Protein AF-A0A979FQQ6-F1 (afdb_monomer_lite)

Foldseek 3Di:
DDPLPPLVPPLCVVLVVLVVVLVPDPLNPDLLQDPPNDCVPRLQSCLVSLLSVCVSVVQADPVSAGNPPCCCCPVVVVVCVPPPCQVVQLVVLCVSRRVSNSVSNSVSSSVVVVVD

Structure (mmCIF, N/CA/C/O backbone):
data_AF-A0A979FQQ6-F1
#
_entry.id   AF-A0A979FQQ6-F1
#
loop_
_atom_site.group_PDB
_atom_site.id
_atom_site.type_symbol
_atom_site.label_atom_id
_atom_site.label_alt_id
_atom_site.label_comp_id
_atom_site.label_asym_id
_atom_site.label_entity_id
_atom_site.label_seq_id
_atom_site.pdbx_PDB_ins_code
_atom_site.Cartn_x
_atom_site.Cartn_y
_atom_site.Cartn_z
_atom_site.occupancy
_atom_site.B_iso_or_equiv
_atom_site.auth_seq_id
_atom_site.auth_comp_id
_atom_site.auth_asym_id
_atom_site.auth_atom_id
_atom_site.pdbx_PDB_model_num
ATOM 1 N N . MET A 1 1 ? -8.216 -22.289 6.055 1.00 32.22 1 MET A N 1
ATOM 2 C CA . MET A 1 1 ? -6.747 -22.246 5.900 1.00 32.22 1 MET A CA 1
ATOM 3 C C . MET A 1 1 ? -6.480 -21.808 4.467 1.00 32.22 1 MET A C 1
ATOM 5 O O . MET A 1 1 ? -6.867 -22.530 3.561 1.00 32.22 1 MET A O 1
ATOM 9 N N . LEU A 1 2 ? -6.000 -20.581 4.241 1.00 42.47 2 LEU A N 1
ATOM 10 C CA . LEU A 1 2 ? -5.785 -20.063 2.883 1.00 42.47 2 LEU A CA 1
ATOM 11 C C . LEU A 1 2 ? -4.436 -20.576 2.361 1.00 42.47 2 LEU A C 1
ATOM 13 O O . LEU A 1 2 ? -3.387 -20.186 2.868 1.00 42.47 2 LEU A O 1
ATOM 17 N N . ASN A 1 3 ? -4.493 -21.471 1.372 1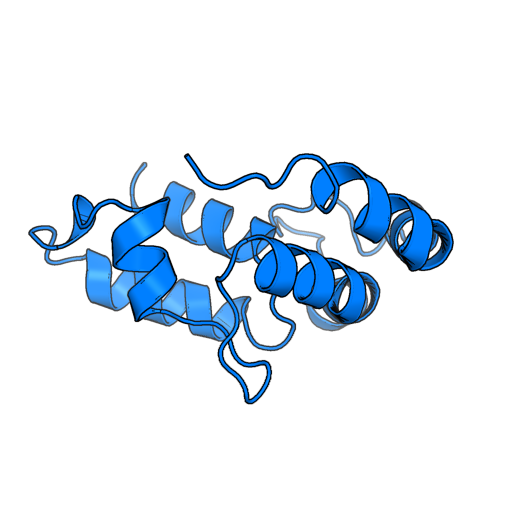.00 43.19 3 ASN A N 1
ATOM 18 C CA . ASN A 1 3 ? -3.353 -21.951 0.590 1.00 43.19 3 ASN A CA 1
ATOM 19 C C . ASN A 1 3 ? -2.689 -20.768 -0.125 1.00 43.19 3 ASN A C 1
ATOM 21 O O . ASN A 1 3 ? -3.128 -20.372 -1.199 1.00 43.19 3 ASN A O 1
ATOM 25 N N . ASN A 1 4 ? -1.644 -20.197 0.473 1.00 48.06 4 ASN A N 1
ATOM 26 C CA . ASN A 1 4 ? -0.933 -19.048 -0.094 1.00 48.06 4 ASN A CA 1
ATOM 27 C C . ASN A 1 4 ? 0.589 -19.252 -0.163 1.00 48.06 4 ASN A C 1
ATOM 29 O O . ASN A 1 4 ? 1.365 -18.299 -0.175 1.00 48.06 4 ASN A O 1
ATOM 33 N N . ALA A 1 5 ? 1.029 -20.511 -0.226 1.00 45.47 5 ALA A N 1
ATOM 34 C CA . ALA A 1 5 ? 2.445 -20.865 -0.328 1.00 45.47 5 ALA A CA 1
ATOM 35 C C . ALA A 1 5 ? 3.089 -20.471 -1.678 1.00 45.47 5 ALA A C 1
ATOM 37 O O . ALA A 1 5 ? 4.311 -20.431 -1.776 1.00 45.47 5 ALA A O 1
ATOM 38 N N . ASN A 1 6 ? 2.295 -20.132 -2.705 1.00 49.59 6 ASN A N 1
ATOM 39 C CA . ASN A 1 6 ? 2.803 -19.812 -4.050 1.00 49.59 6 ASN A CA 1
ATOM 40 C C . ASN A 1 6 ? 3.027 -18.317 -4.316 1.00 49.59 6 ASN A C 1
ATOM 42 O O . ASN A 1 6 ? 3.694 -17.957 -5.285 1.00 49.59 6 ASN A O 1
ATOM 46 N N . ALA A 1 7 ? 2.477 -17.422 -3.499 1.00 50.12 7 ALA A N 1
ATOM 47 C CA . ALA A 1 7 ? 2.588 -15.994 -3.769 1.00 50.12 7 ALA A CA 1
ATOM 48 C C . ALA A 1 7 ? 3.832 -15.339 -3.146 1.00 50.12 7 ALA A C 1
ATOM 50 O O . ALA A 1 7 ? 4.460 -14.478 -3.765 1.00 50.12 7 ALA A O 1
ATOM 51 N N . ALA A 1 8 ? 4.249 -15.823 -1.969 1.00 52.84 8 ALA A N 1
ATOM 52 C CA . ALA A 1 8 ? 5.501 -15.424 -1.324 1.00 52.84 8 ALA A CA 1
ATOM 53 C C . ALA A 1 8 ? 6.740 -15.758 -2.178 1.00 52.84 8 ALA A C 1
ATOM 55 O O . ALA A 1 8 ? 7.772 -15.108 -2.041 1.00 52.84 8 ALA A O 1
ATOM 56 N N . THR A 1 9 ? 6.634 -16.734 -3.085 1.00 62.84 9 THR A N 1
ATOM 57 C CA . THR A 1 9 ? 7.719 -17.159 -3.979 1.00 62.84 9 THR A CA 1
ATOM 58 C C . THR A 1 9 ? 7.649 -16.509 -5.364 1.00 62.84 9 THR A C 1
ATOM 60 O O . THR A 1 9 ? 8.689 -16.234 -5.953 1.00 62.84 9 THR A O 1
ATOM 63 N N . THR A 1 10 ? 6.462 -16.186 -5.888 1.00 82.06 10 THR A N 1
ATOM 64 C CA . THR A 1 10 ? 6.317 -15.685 -7.271 1.00 82.06 10 THR A CA 1
ATOM 65 C C . THR A 1 10 ? 6.599 -14.193 -7.431 1.00 82.06 10 THR A C 1
ATOM 67 O O . THR A 1 10 ? 7.269 -13.808 -8.392 1.00 82.06 10 THR A O 1
ATOM 70 N N . CYS A 1 11 ? 6.140 -13.336 -6.511 1.00 89.88 11 CYS A N 1
ATOM 71 C CA . CYS A 1 11 ? 6.361 -11.891 -6.630 1.00 89.88 11 CYS A CA 1
ATOM 72 C C . CYS A 1 11 ? 7.856 -11.509 -6.555 1.00 89.88 11 CYS A C 1
ATOM 74 O O . CYS A 1 11 ? 8.304 -10.759 -7.426 1.00 89.88 11 CYS A O 1
ATOM 76 N N . PRO A 1 12 ? 8.667 -12.033 -5.606 1.00 85.94 12 PRO A N 1
ATOM 77 C CA . PRO A 1 12 ? 10.100 -11.734 -5.570 1.00 85.94 12 PRO A CA 1
ATOM 78 C C . PRO A 1 12 ? 10.837 -12.177 -6.837 1.00 85.94 12 PRO A C 1
ATOM 80 O O . PRO A 1 12 ? 11.670 -11.436 -7.348 1.00 85.94 12 PRO A O 1
ATOM 83 N N . THR A 1 13 ? 10.504 -13.347 -7.395 1.00 89.62 13 THR A N 1
ATOM 84 C CA . THR A 1 13 ? 11.111 -13.814 -8.650 1.00 89.62 13 THR A CA 1
ATOM 85 C C . THR A 1 13 ? 10.716 -12.931 -9.831 1.00 89.62 13 THR A C 1
ATOM 87 O O . THR A 1 13 ? 11.585 -12.524 -10.601 1.00 89.62 13 THR A O 1
ATOM 90 N N . LYS A 1 14 ? 9.427 -12.594 -9.962 1.00 92.38 14 LYS A N 1
ATOM 91 C CA . LYS A 1 14 ? 8.907 -11.789 -11.077 1.00 92.38 14 LYS A CA 1
ATOM 92 C C . LYS A 1 14 ? 9.483 -10.372 -11.102 1.00 92.38 14 LYS A C 1
ATOM 94 O O . LYS A 1 14 ? 9.760 -9.850 -12.176 1.00 92.38 14 LYS A O 1
ATOM 99 N N . TYR A 1 15 ? 9.679 -9.763 -9.934 1.00 93.81 15 TYR A N 1
ATOM 100 C CA . TYR A 1 15 ? 10.112 -8.368 -9.809 1.00 93.81 15 TYR A CA 1
ATOM 101 C C . TYR A 1 15 ? 11.549 -8.217 -9.297 1.00 93.81 15 TYR A C 1
ATOM 103 O O . TYR A 1 15 ? 11.932 -7.136 -8.852 1.00 93.81 15 TYR A O 1
ATOM 111 N N . ARG A 1 16 ? 12.370 -9.271 -9.413 1.00 93.44 16 ARG A N 1
ATOM 112 C CA . ARG A 1 16 ? 13.755 -9.302 -8.916 1.00 93.44 16 ARG A CA 1
ATOM 113 C C . ARG A 1 16 ? 14.600 -8.125 -9.406 1.00 93.44 16 ARG A C 1
ATOM 115 O O . ARG A 1 16 ? 15.371 -7.557 -8.640 1.00 93.44 16 ARG A O 1
ATOM 122 N N . THR A 1 17 ? 14.469 -7.749 -10.677 1.00 94.69 17 THR A N 1
ATOM 123 C CA . THR A 1 17 ? 15.217 -6.614 -11.242 1.00 94.69 17 THR A CA 1
ATOM 124 C C . THR A 1 17 ? 14.848 -5.309 -10.545 1.00 94.69 17 THR A C 1
ATOM 126 O O . THR A 1 17 ? 15.738 -4.583 -10.121 1.00 94.69 17 THR A O 1
ATOM 129 N N . ALA A 1 18 ? 13.554 -5.046 -10.354 1.00 91.69 18 ALA A N 1
ATOM 130 C CA . ALA A 1 18 ? 13.079 -3.844 -9.678 1.00 91.69 18 ALA A CA 1
ATOM 131 C C . ALA A 1 18 ? 13.520 -3.808 -8.207 1.00 91.69 18 ALA A C 1
ATOM 133 O O . ALA A 1 18 ? 14.022 -2.788 -7.738 1.00 91.69 18 ALA A O 1
ATOM 134 N N . THR A 1 19 ? 13.426 -4.936 -7.493 1.00 91.56 19 THR A N 1
ATOM 135 C CA . THR A 1 19 ? 13.918 -5.019 -6.111 1.00 91.56 19 THR A CA 1
ATOM 136 C C . THR A 1 19 ? 15.430 -4.805 -6.037 1.00 91.56 19 THR A C 1
ATOM 138 O O . THR A 1 19 ? 15.899 -4.089 -5.161 1.00 91.56 19 THR A O 1
ATOM 141 N N . ASN A 1 20 ? 16.204 -5.343 -6.983 1.00 93.50 20 ASN A N 1
ATOM 142 C CA . ASN A 1 20 ? 17.649 -5.118 -7.036 1.00 93.50 20 ASN A CA 1
ATOM 143 C C . ASN A 1 20 ? 17.989 -3.646 -7.315 1.00 93.50 20 ASN A C 1
ATOM 145 O O . ASN A 1 20 ? 18.851 -3.087 -6.643 1.00 93.50 20 ASN A O 1
ATOM 149 N N . SER A 1 21 ? 17.294 -3.003 -8.259 1.00 92.94 21 SER A N 1
ATOM 150 C CA . SER A 1 21 ? 17.450 -1.570 -8.536 1.00 92.94 21 SER A CA 1
ATOM 151 C C . SER A 1 21 ? 17.103 -0.705 -7.328 1.00 92.94 21 SER A C 1
ATOM 153 O O . SER A 1 21 ? 17.792 0.276 -7.073 1.00 92.94 21 SER A O 1
ATOM 155 N N . TYR A 1 22 ? 16.076 -1.080 -6.563 1.00 92.50 22 TYR A N 1
ATOM 156 C CA . TYR A 1 22 ? 15.730 -0.411 -5.313 1.00 92.50 22 TYR A CA 1
ATOM 157 C C . TYR A 1 22 ? 16.876 -0.494 -4.295 1.00 92.50 22 TYR A C 1
ATOM 159 O O . TYR A 1 22 ? 17.321 0.537 -3.799 1.00 92.50 22 TYR A O 1
ATOM 167 N N . TYR A 1 23 ? 17.395 -1.698 -4.023 1.00 90.69 23 TYR A N 1
ATOM 168 C CA . TYR A 1 23 ? 18.462 -1.892 -3.032 1.00 90.69 23 TYR A CA 1
ATOM 169 C C . TYR A 1 23 ? 19.807 -1.286 -3.451 1.00 90.69 23 TYR A C 1
ATOM 171 O O . TYR A 1 23 ? 20.608 -0.934 -2.591 1.00 90.69 23 TYR A O 1
ATOM 179 N N . ALA A 1 24 ? 20.057 -1.149 -4.754 1.00 93.75 24 ALA A N 1
ATOM 180 C CA . ALA A 1 24 ? 21.258 -0.505 -5.276 1.00 93.75 24 ALA A CA 1
ATOM 181 C C . ALA A 1 24 ? 21.162 1.033 -5.323 1.00 93.75 24 ALA A C 1
ATOM 183 O O . ALA A 1 24 ? 22.174 1.695 -5.553 1.00 93.75 24 ALA A O 1
ATOM 184 N N . ASN A 1 25 ? 19.972 1.618 -5.142 1.00 93.38 25 ASN A N 1
ATOM 185 C CA . ASN A 1 25 ? 19.777 3.061 -5.258 1.00 93.38 25 ASN A CA 1
ATOM 186 C C . ASN A 1 25 ? 20.123 3.770 -3.933 1.00 93.38 25 ASN A C 1
ATOM 188 O O . ASN A 1 25 ? 19.428 3.561 -2.935 1.00 93.38 25 ASN A O 1
ATOM 192 N N . PRO A 1 26 ? 21.130 4.664 -3.908 1.00 91.81 26 PRO A N 1
ATOM 193 C CA . PRO A 1 26 ? 21.545 5.359 -2.688 1.00 91.81 26 PRO A CA 1
ATOM 194 C C . PRO A 1 26 ? 20.485 6.325 -2.137 1.00 91.81 26 PRO A C 1
ATOM 196 O O . PRO A 1 26 ? 20.594 6.738 -0.988 1.00 91.81 26 PRO A O 1
ATOM 199 N N . ASN A 1 27 ? 19.455 6.669 -2.920 1.00 90.88 27 ASN A N 1
ATOM 200 C CA . ASN A 1 27 ? 18.313 7.467 -2.460 1.00 90.88 27 ASN A CA 1
ATOM 201 C C . ASN A 1 27 ? 17.259 6.635 -1.716 1.00 90.88 27 ASN A C 1
ATOM 203 O O . ASN A 1 27 ? 16.333 7.204 -1.135 1.00 90.88 27 ASN A O 1
ATOM 207 N N . CYS A 1 28 ? 17.386 5.303 -1.733 1.00 91.69 28 CYS A N 1
ATOM 208 C CA . CYS A 1 28 ? 16.439 4.360 -1.141 1.00 91.69 28 CYS A CA 1
ATOM 209 C C . CYS A 1 28 ? 16.972 3.609 0.092 1.00 91.69 28 CYS A C 1
ATOM 211 O O . CYS A 1 28 ? 16.646 2.426 0.250 1.00 91.69 28 CYS A O 1
ATOM 213 N N . PRO A 1 29 ? 17.765 4.233 0.990 1.00 83.31 29 PRO A N 1
ATOM 214 C CA . PRO A 1 29 ? 18.185 3.556 2.203 1.00 83.31 29 PRO A CA 1
ATOM 215 C C . PRO A 1 29 ? 16.976 3.383 3.122 1.00 83.31 29 PRO A C 1
ATOM 217 O O . PRO A 1 29 ? 16.117 4.256 3.177 1.00 83.31 29 PRO A O 1
ATOM 220 N N . TRP A 1 30 ? 16.938 2.284 3.876 1.00 75.69 30 TRP A N 1
ATOM 221 C CA . TRP A 1 30 ? 15.962 2.084 4.957 1.00 75.69 30 TRP A CA 1
ATOM 222 C C . TRP A 1 30 ? 14.511 2.059 4.466 1.00 75.69 30 TRP A C 1
ATOM 224 O O . TRP A 1 30 ? 13.807 3.066 4.387 1.00 75.69 30 TRP A O 1
ATOM 234 N N . GLN A 1 31 ? 14.043 0.853 4.144 1.00 73.75 31 GLN A N 1
ATOM 235 C CA . GLN A 1 31 ? 12.723 0.597 3.565 1.00 73.75 31 GLN A CA 1
ATOM 236 C C . GLN A 1 31 ? 11.544 1.074 4.432 1.00 73.75 31 GLN A C 1
ATOM 238 O O . GLN A 1 31 ? 10.433 1.220 3.931 1.00 73.75 31 GLN A O 1
ATOM 243 N N . GLU A 1 32 ? 11.775 1.377 5.707 1.00 76.44 32 GLU A N 1
ATOM 244 C CA . GLU A 1 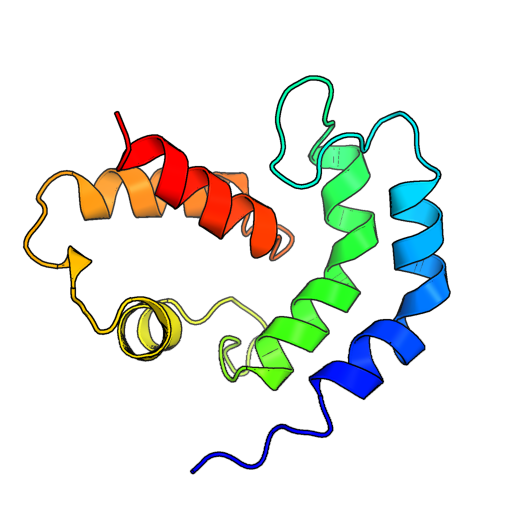32 ? 10.850 2.032 6.634 1.00 76.44 32 GLU A CA 1
ATOM 245 C C . GLU A 1 32 ? 10.617 3.536 6.358 1.00 76.44 32 GLU A C 1
ATOM 247 O O . GLU A 1 32 ? 9.728 4.157 6.956 1.00 76.44 32 GLU A O 1
ATOM 252 N N . GLY A 1 33 ? 11.385 4.137 5.445 1.00 76.88 33 GLY A N 1
ATOM 253 C CA . GLY A 1 33 ? 11.216 5.516 4.995 1.00 76.88 33 GLY A CA 1
ATOM 254 C C . GLY A 1 33 ? 11.780 6.580 5.932 1.00 76.88 33 GLY A C 1
ATOM 255 O O . GLY A 1 33 ? 11.261 7.695 5.952 1.00 76.88 33 GLY A O 1
ATOM 256 N N . SER A 1 34 ? 12.777 6.241 6.748 1.00 79.88 34 SER A N 1
ATOM 257 C CA . SER A 1 34 ? 13.503 7.219 7.567 1.00 79.88 34 SER A CA 1
ATOM 258 C C . SER A 1 34 ? 14.462 8.042 6.689 1.00 79.88 34 SER A C 1
ATOM 260 O O . SER A 1 34 ? 15.028 7.481 5.749 1.00 79.88 34 SER A O 1
ATOM 262 N N . PRO A 1 35 ? 14.673 9.348 6.957 1.00 81.38 35 PRO A N 1
ATOM 263 C CA . PRO A 1 35 ? 15.645 10.149 6.209 1.00 81.38 35 PRO A CA 1
ATOM 264 C C . PRO A 1 35 ? 17.010 9.450 6.149 1.00 81.38 35 PRO A C 1
ATOM 266 O O . PRO A 1 35 ? 17.418 8.946 7.193 1.00 81.38 35 PRO A O 1
ATOM 269 N N . PRO A 1 36 ? 17.696 9.420 4.983 1.00 87.25 36 PRO A N 1
ATOM 270 C CA . PRO A 1 36 ? 17.454 10.233 3.793 1.00 87.25 36 PRO A CA 1
ATOM 271 C C . PRO A 1 36 ? 16.604 9.537 2.709 1.00 87.25 36 PRO A C 1
ATOM 273 O O . PRO A 1 36 ? 16.760 9.844 1.532 1.00 87.25 36 PRO A O 1
ATOM 276 N N . TYR A 1 37 ? 15.709 8.610 3.069 1.00 89.81 37 TYR A N 1
ATOM 277 C CA . TYR A 1 37 ? 14.820 7.957 2.104 1.00 89.81 37 TYR A CA 1
ATOM 278 C C . TYR A 1 37 ? 14.024 8.953 1.245 1.00 89.81 37 TYR A C 1
ATOM 280 O O . TYR A 1 37 ? 13.235 9.747 1.765 1.00 89.81 37 TYR A O 1
ATOM 288 N N . ASN A 1 38 ? 14.168 8.861 -0.078 1.00 92.12 38 ASN A N 1
ATOM 289 C CA . ASN A 1 38 ? 13.410 9.668 -1.028 1.00 92.12 38 ASN A CA 1
ATOM 290 C C . ASN A 1 38 ? 12.190 8.893 -1.547 1.00 92.12 38 ASN A C 1
ATOM 292 O O . ASN A 1 38 ? 12.278 8.127 -2.506 1.00 92.12 38 ASN A O 1
ATOM 296 N N . ALA A 1 39 ? 11.030 9.127 -0.933 1.00 91.00 39 ALA A N 1
ATOM 297 C CA . ALA A 1 39 ? 9.777 8.460 -1.291 1.00 91.00 39 ALA A CA 1
ATOM 298 C C . ALA A 1 39 ? 9.401 8.598 -2.773 1.00 91.00 39 ALA A C 1
ATOM 300 O O . ALA A 1 39 ? 8.964 7.630 -3.390 1.00 91.00 39 ALA A O 1
ATOM 301 N N . GLU A 1 40 ? 9.611 9.775 -3.360 1.00 92.06 40 GLU A N 1
ATOM 302 C CA . GLU A 1 40 ? 9.230 10.050 -4.747 1.00 92.06 40 GLU A CA 1
ATOM 303 C C . GLU A 1 40 ? 10.080 9.275 -5.755 1.00 92.06 40 GLU A C 1
ATOM 305 O O . GLU A 1 40 ? 9.581 8.909 -6.816 1.00 92.06 40 GLU A O 1
ATOM 310 N N . VAL A 1 41 ? 11.337 8.984 -5.411 1.00 93.75 41 VAL A N 1
ATOM 311 C CA . VAL A 1 41 ? 12.245 8.171 -6.233 1.00 93.75 41 VAL A CA 1
ATOM 312 C C . VAL A 1 41 ? 12.049 6.680 -5.967 1.00 93.75 41 VAL A C 1
ATOM 314 O O . VAL A 1 41 ? 12.081 5.871 -6.890 1.00 93.75 41 VAL A O 1
ATOM 317 N N . CYS A 1 42 ? 11.859 6.302 -4.707 1.00 94.00 42 CYS A N 1
ATOM 318 C CA . CYS A 1 42 ? 11.998 4.921 -4.264 1.00 94.00 42 CYS A CA 1
ATOM 319 C C . CYS A 1 42 ? 10.699 4.126 -4.284 1.00 94.00 42 CYS A C 1
ATOM 321 O O . CYS A 1 42 ? 10.708 2.951 -4.657 1.00 94.00 42 CYS A O 1
ATOM 323 N N . ASP A 1 43 ? 9.584 4.750 -3.905 1.00 93.38 43 ASP A N 1
ATOM 324 C CA . ASP A 1 43 ? 8.295 4.069 -3.874 1.00 93.38 43 ASP A CA 1
ATOM 325 C C . ASP A 1 43 ? 7.845 3.589 -5.273 1.00 93.38 43 ASP A C 1
ATOM 327 O O . ASP A 1 43 ? 7.380 2.447 -5.368 1.00 93.38 43 ASP A O 1
ATOM 331 N N . PRO A 1 44 ? 8.017 4.360 -6.375 1.00 95.06 44 PRO A N 1
ATOM 332 C CA . PRO A 1 44 ? 7.652 3.887 -7.712 1.00 95.06 44 PRO A CA 1
ATOM 333 C C . PRO A 1 44 ? 8.403 2.625 -8.148 1.00 95.06 44 PRO A C 1
ATOM 335 O O . PRO A 1 44 ? 7.826 1.784 -8.832 1.00 95.06 44 PRO A O 1
ATOM 338 N N . ILE A 1 45 ? 9.666 2.457 -7.732 1.00 94.94 45 ILE A N 1
ATOM 339 C CA . ILE A 1 45 ? 10.493 1.294 -8.102 1.00 94.94 45 ILE A CA 1
ATOM 340 C C . ILE A 1 45 ? 9.868 -0.003 -7.571 1.00 94.94 45 ILE A C 1
ATOM 342 O O . ILE A 1 45 ? 9.904 -1.036 -8.236 1.00 94.94 45 ILE A O 1
ATOM 346 N N . LEU A 1 46 ? 9.274 0.043 -6.375 1.00 92.81 46 LEU A N 1
ATOM 347 C CA . LEU A 1 46 ? 8.661 -1.122 -5.736 1.00 92.81 46 LEU A CA 1
ATOM 348 C C . LEU A 1 46 ? 7.166 -1.270 -6.031 1.00 92.81 46 LEU A C 1
ATOM 350 O O . LEU A 1 46 ? 6.579 -2.253 -5.579 1.00 92.81 46 LEU A O 1
ATOM 354 N N . PHE A 1 47 ? 6.544 -0.345 -6.766 1.00 94.88 47 PHE A N 1
ATOM 355 C CA . PHE A 1 47 ? 5.088 -0.292 -6.920 1.00 94.88 47 PHE A CA 1
ATOM 356 C C . PHE A 1 47 ? 4.491 -1.618 -7.407 1.00 94.88 47 PHE A C 1
ATOM 358 O O . PHE A 1 47 ? 3.621 -2.183 -6.743 1.00 94.88 47 PHE A O 1
ATOM 365 N N . ASP A 1 48 ? 4.993 -2.167 -8.515 1.00 95.00 48 ASP A N 1
ATOM 366 C CA . ASP A 1 48 ? 4.453 -3.411 -9.075 1.00 95.00 48 ASP A CA 1
ATOM 367 C C . ASP A 1 48 ? 4.743 -4.634 -8.196 1.00 95.00 48 ASP A C 1
ATOM 369 O O . ASP A 1 48 ? 3.910 -5.540 -8.086 1.00 95.00 48 ASP A O 1
ATOM 373 N N . PHE A 1 49 ? 5.897 -4.651 -7.522 1.00 93.56 49 PHE A N 1
ATOM 374 C CA . PHE A 1 49 ? 6.222 -5.684 -6.539 1.00 93.56 49 PHE A CA 1
ATOM 375 C C . PHE A 1 49 ? 5.232 -5.648 -5.368 1.00 93.56 49 PHE A C 1
ATOM 377 O O . PHE A 1 49 ? 4.653 -6.677 -5.019 1.00 93.56 49 PHE A O 1
ATOM 384 N N . MET A 1 50 ? 4.984 -4.467 -4.798 1.00 94.12 50 MET A N 1
ATOM 385 C CA . MET A 1 50 ? 4.035 -4.279 -3.700 1.00 94.12 50 MET A CA 1
ATOM 386 C C . MET A 1 50 ? 2.609 -4.614 -4.124 1.00 94.12 50 MET A C 1
ATOM 388 O O . MET A 1 50 ? 1.898 -5.311 -3.404 1.00 94.12 50 MET A O 1
ATOM 392 N N . LYS A 1 51 ? 2.206 -4.193 -5.325 1.00 94.88 51 LYS A N 1
ATOM 393 C CA . LYS A 1 51 ? 0.910 -4.545 -5.905 1.00 94.88 51 LYS A CA 1
ATOM 394 C C . LYS A 1 51 ? 0.745 -6.063 -6.010 1.00 94.88 51 LYS A C 1
ATOM 396 O O . LYS A 1 51 ? -0.291 -6.595 -5.623 1.00 94.88 51 LYS A O 1
ATOM 401 N N . CYS A 1 52 ? 1.775 -6.781 -6.459 1.00 94.31 52 CYS A N 1
ATOM 402 C CA . CYS A 1 52 ? 1.767 -8.244 -6.500 1.00 94.31 52 CYS A CA 1
ATOM 403 C C . CYS A 1 52 ? 1.585 -8.861 -5.102 1.00 94.31 52 CYS A C 1
ATOM 405 O O . CYS A 1 52 ? 0.727 -9.725 -4.926 1.00 94.31 52 CYS A O 1
ATOM 407 N N . GLN A 1 53 ? 2.329 -8.376 -4.101 1.00 92.50 53 GLN A N 1
ATOM 408 C CA . GLN A 1 53 ? 2.239 -8.850 -2.711 1.00 92.50 53 GLN A CA 1
ATOM 409 C C . GLN A 1 53 ? 0.865 -8.579 -2.079 1.00 92.50 53 GLN A C 1
ATOM 411 O O . GLN A 1 53 ? 0.305 -9.425 -1.380 1.00 92.50 53 GLN A O 1
ATOM 416 N N . LEU A 1 54 ? 0.284 -7.407 -2.331 1.00 94.31 54 LEU A N 1
ATOM 417 C CA . LEU A 1 54 ? -1.039 -7.061 -1.818 1.00 94.31 54 LEU A CA 1
ATOM 418 C C . LEU A 1 54 ? -2.140 -7.879 -2.501 1.00 94.31 54 LEU A C 1
ATOM 420 O O . LEU A 1 54 ? -3.044 -8.361 -1.824 1.00 94.31 54 LEU A O 1
ATOM 424 N N . ASN A 1 55 ? -2.043 -8.107 -3.814 1.00 94.00 55 ASN A N 1
ATOM 425 C CA . ASN A 1 55 ? -2.974 -8.985 -4.523 1.00 94.00 55 ASN A CA 1
ATOM 426 C C . ASN A 1 55 ? -2.936 -10.404 -3.945 1.00 94.00 55 ASN A C 1
ATOM 428 O O . ASN A 1 55 ? -3.960 -10.989 -3.606 1.00 94.00 55 ASN A O 1
ATOM 432 N N . ALA A 1 56 ? -1.724 -10.926 -3.776 1.00 91.00 56 ALA A N 1
ATOM 433 C CA . ALA A 1 56 ? -1.463 -12.226 -3.186 1.00 91.00 56 ALA A CA 1
ATOM 434 C C . ALA A 1 56 ? -2.071 -12.391 -1.793 1.00 91.00 56 ALA A C 1
ATOM 436 O O . ALA A 1 56 ? -2.615 -13.439 -1.467 1.00 91.00 56 ALA A O 1
ATOM 437 N N . THR A 1 57 ? -1.988 -11.357 -0.962 1.00 90.12 57 THR A N 1
ATOM 438 C CA . THR A 1 57 ? -2.495 -11.382 0.415 1.00 90.12 57 THR A CA 1
ATOM 439 C C . THR A 1 57 ? -3.986 -11.054 0.521 1.00 90.12 57 THR A C 1
ATOM 441 O O . THR A 1 57 ? -4.525 -11.060 1.627 1.00 90.12 57 THR A O 1
ATOM 444 N N . GLY A 1 58 ? -4.672 -10.810 -0.603 1.00 93.19 58 GLY A N 1
ATOM 445 C CA . GLY A 1 58 ? -6.083 -10.416 -0.617 1.00 93.19 58 GLY A CA 1
ATOM 446 C C . GLY A 1 58 ? -6.319 -9.014 -0.050 1.00 93.19 58 GLY A C 1
ATOM 447 O O . GLY A 1 58 ? -7.388 -8.737 0.483 1.00 93.19 58 GLY A O 1
ATOM 448 N N . LEU A 1 59 ? -5.304 -8.148 -0.119 1.00 95.88 59 LEU A N 1
ATOM 449 C CA . LEU A 1 59 ? -5.328 -6.765 0.363 1.00 95.88 59 LEU A CA 1
ATOM 450 C C . LEU A 1 59 ? -5.449 -5.741 -0.776 1.00 95.88 59 LEU A C 1
ATOM 452 O O . LEU A 1 59 ? -5.292 -4.542 -0.541 1.00 95.88 59 LEU A O 1
ATOM 456 N N . LEU A 1 60 ? -5.720 -6.192 -2.005 1.00 96.19 60 LEU A N 1
ATOM 457 C CA . LEU A 1 60 ? -6.146 -5.327 -3.104 1.00 96.19 60 LEU A CA 1
ATOM 458 C C . LEU A 1 60 ? -7.607 -5.560 -3.448 1.00 96.19 60 LEU A C 1
ATOM 460 O O . LEU A 1 60 ? -8.080 -6.693 -3.509 1.00 96.19 60 LEU A O 1
ATOM 464 N N . LYS A 1 61 ? -8.285 -4.461 -3.759 1.00 95.94 61 LYS A N 1
ATOM 465 C CA . LYS A 1 61 ? -9.587 -4.470 -4.414 1.00 95.94 61 LYS A CA 1
ATOM 466 C C . LYS A 1 61 ? -9.429 -4.798 -5.900 1.00 95.94 61 LYS A C 1
ATOM 468 O O . LYS A 1 61 ? -8.334 -4.732 -6.460 1.00 95.94 61 LYS A O 1
ATOM 473 N N . ALA A 1 62 ? -10.551 -5.080 -6.559 1.00 94.19 62 ALA A N 1
ATOM 474 C CA . ALA A 1 62 ? -10.592 -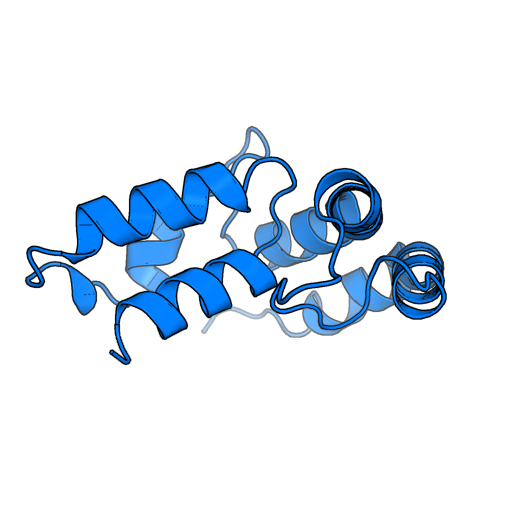5.370 -7.994 1.00 94.19 62 ALA A CA 1
ATOM 475 C C . ALA A 1 62 ? -10.058 -4.21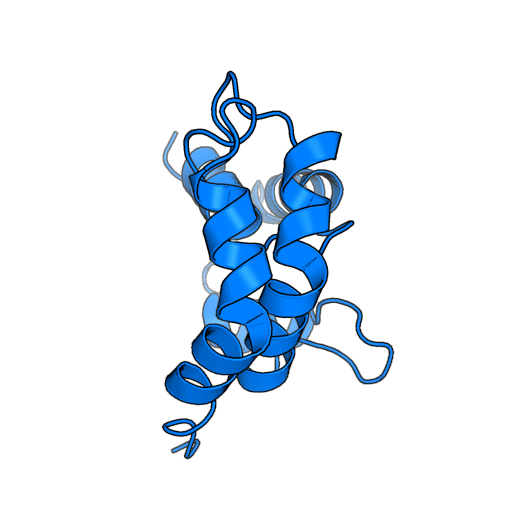8 -8.871 1.00 94.19 62 ALA A C 1
ATOM 477 O O . ALA A 1 62 ? -9.515 -4.469 -9.942 1.00 94.19 62 ALA A O 1
ATOM 478 N N . ASP A 1 63 ? -10.161 -2.969 -8.406 1.00 94.00 63 ASP A N 1
ATOM 479 C CA . ASP A 1 63 ? -9.606 -1.787 -9.084 1.00 94.00 63 ASP A CA 1
ATOM 480 C C . ASP A 1 63 ? -8.086 -1.610 -8.870 1.00 94.00 63 ASP A C 1
ATOM 482 O O . ASP A 1 63 ? -7.476 -0.680 -9.396 1.00 94.00 63 ASP A O 1
ATOM 486 N N . GLY A 1 64 ? -7.453 -2.506 -8.107 1.00 92.12 64 GLY A N 1
ATOM 487 C CA . GLY A 1 64 ? -6.031 -2.464 -7.786 1.00 92.12 64 GLY A CA 1
ATOM 488 C C . GLY A 1 64 ? -5.656 -1.481 -6.677 1.00 92.12 64 GLY A C 1
ATOM 489 O O . GLY A 1 64 ? -4.462 -1.311 -6.424 1.00 92.12 64 GLY A O 1
ATOM 490 N N . SER A 1 65 ? -6.627 -0.848 -6.013 1.00 94.81 65 SER A N 1
ATOM 491 C CA . SER A 1 65 ? -6.399 -0.034 -4.819 1.00 94.81 65 SER A CA 1
ATOM 492 C C . SER A 1 65 ? -6.316 -0.893 -3.554 1.00 94.81 65 SER A C 1
ATOM 494 O O . SER A 1 65 ? -6.795 -2.028 -3.509 1.00 94.81 65 SER A O 1
ATOM 496 N N . PHE A 1 66 ? -5.694 -0.355 -2.504 1.00 96.50 66 PHE A N 1
ATOM 497 C CA . PHE A 1 66 ? -5.586 -1.035 -1.215 1.00 96.50 66 PHE A CA 1
ATOM 498 C C . PHE A 1 66 ? -6.957 -1.252 -0.560 1.00 96.50 66 PHE A C 1
ATOM 500 O O . PHE A 1 66 ? -7.781 -0.335 -0.493 1.00 96.50 66 PHE A O 1
ATOM 507 N N . ASP A 1 67 ? -7.187 -2.454 -0.037 1.00 96.94 67 ASP A N 1
ATOM 508 C CA . ASP A 1 67 ? -8.410 -2.807 0.675 1.00 96.94 67 ASP A CA 1
ATOM 509 C C . ASP A 1 67 ? -8.277 -2.550 2.185 1.00 96.94 67 ASP A C 1
ATOM 511 O O . ASP A 1 67 ? -7.831 -3.397 2.962 1.00 96.94 67 ASP A O 1
ATOM 515 N N . ASP A 1 68 ? -8.702 -1.355 2.608 1.00 94.31 68 ASP A N 1
ATOM 516 C CA . ASP A 1 68 ? -8.709 -0.949 4.017 1.00 94.31 68 ASP A CA 1
ATOM 517 C C . ASP A 1 68 ? -9.532 -1.888 4.909 1.00 94.31 68 ASP A C 1
ATOM 519 O O . ASP A 1 68 ? -9.170 -2.127 6.064 1.00 94.31 68 ASP A O 1
ATOM 523 N N . ALA A 1 69 ? -10.665 -2.382 4.400 1.00 93.56 69 ALA A N 1
ATOM 524 C CA . ALA A 1 69 ? -11.578 -3.216 5.167 1.00 93.56 69 ALA A CA 1
ATOM 525 C C . ALA A 1 69 ? -10.979 -4.610 5.359 1.00 93.56 69 ALA A C 1
ATOM 527 O O . ALA A 1 69 ? -10.972 -5.121 6.484 1.00 93.56 69 ALA A O 1
ATOM 528 N N . ALA A 1 70 ? -10.408 -5.182 4.294 1.00 95.31 70 ALA A N 1
ATOM 529 C CA . ALA A 1 70 ? -9.660 -6.428 4.382 1.00 95.31 70 ALA A CA 1
ATOM 530 C C . ALA A 1 70 ? -8.484 -6.282 5.353 1.00 95.31 70 ALA A C 1
ATOM 532 O O . ALA A 1 70 ? -8.397 -7.062 6.295 1.00 95.31 70 ALA A O 1
ATOM 533 N N . PHE A 1 71 ? -7.654 -5.243 5.216 1.00 94.62 71 PHE A N 1
ATOM 534 C CA . PHE A 1 71 ? -6.504 -5.016 6.096 1.00 94.62 71 PHE A CA 1
ATOM 535 C C . PHE A 1 71 ? -6.888 -4.903 7.577 1.00 94.62 71 PHE A C 1
ATOM 537 O O . PHE A 1 71 ? -6.306 -5.573 8.435 1.00 94.62 71 PHE A O 1
ATOM 544 N N . LYS A 1 72 ? -7.889 -4.077 7.908 1.00 91.50 72 LYS A N 1
ATOM 545 C CA . LYS A 1 72 ? -8.340 -3.909 9.301 1.00 91.50 72 LYS A CA 1
ATOM 546 C C . LYS A 1 72 ? -8.871 -5.222 9.879 1.00 91.50 72 LYS A C 1
ATOM 548 O O . LYS A 1 72 ? -8.582 -5.541 11.033 1.00 91.50 72 LYS A O 1
ATOM 553 N N . LYS A 1 73 ? -9.581 -6.010 9.069 1.00 92.06 73 LYS A N 1
ATOM 554 C CA . LYS A 1 73 ? -10.150 -7.296 9.481 1.00 92.06 73 LYS A CA 1
ATOM 555 C C . LYS A 1 73 ? -9.099 -8.399 9.615 1.00 92.06 73 LYS A C 1
ATOM 557 O O . LYS A 1 73 ? -9.152 -9.154 10.579 1.00 92.06 73 LYS A O 1
ATOM 562 N N . THR A 1 74 ? -8.180 -8.534 8.661 1.00 91.19 74 THR A N 1
ATOM 563 C CA . THR A 1 74 ? -7.258 -9.679 8.583 1.00 91.19 74 THR A CA 1
ATOM 564 C C . THR A 1 74 ? -5.928 -9.397 9.268 1.00 91.19 74 THR A C 1
ATOM 566 O O . THR A 1 74 ? -5.471 -10.221 10.056 1.00 91.19 74 THR A O 1
ATOM 569 N N . THR A 1 75 ? -5.327 -8.231 9.019 1.00 90.19 75 THR A N 1
ATOM 570 C CA . THR A 1 75 ? -4.019 -7.864 9.573 1.00 90.19 75 THR A CA 1
ATOM 571 C C . THR A 1 75 ? -4.145 -7.300 10.979 1.00 90.19 75 THR A C 1
ATOM 573 O O . THR A 1 75 ? -3.454 -7.757 11.885 1.00 90.19 75 THR A O 1
ATOM 576 N N . LEU A 1 76 ? -5.043 -6.332 11.189 1.00 88.75 76 LEU A N 1
ATOM 577 C CA . LEU A 1 76 ? -5.219 -5.727 12.516 1.00 88.75 76 LEU A CA 1
ATOM 578 C C . LEU A 1 76 ? -6.183 -6.505 13.410 1.00 88.75 76 LEU A C 1
ATOM 580 O O . LEU A 1 76 ? -6.240 -6.240 14.610 1.00 88.75 76 LEU A O 1
ATOM 584 N N . GLN A 1 77 ? -6.954 -7.442 12.847 1.00 89.75 77 GLN A N 1
ATOM 585 C CA . GLN A 1 77 ? -7.977 -8.204 13.573 1.00 89.75 77 GLN A CA 1
ATOM 586 C C . GLN A 1 77 ? -8.948 -7.296 14.349 1.00 89.75 77 GLN A C 1
ATOM 588 O O . GLN A 1 77 ? -9.411 -7.651 15.428 1.00 89.75 77 GLN A O 1
ATOM 593 N N . ASN A 1 78 ? -9.207 -6.093 13.826 1.00 81.31 78 ASN A N 1
ATOM 594 C CA . ASN A 1 78 ? -9.975 -5.024 14.470 1.00 81.31 78 ASN A CA 1
ATOM 595 C C . ASN A 1 78 ? -9.473 -4.593 15.866 1.00 81.31 78 ASN A C 1
ATOM 597 O O . ASN A 1 78 ? -10.177 -3.874 16.564 1.00 81.31 78 ASN A O 1
ATOM 601 N N . LYS A 1 79 ? -8.249 -4.952 16.277 1.00 83.38 79 LYS A N 1
ATOM 602 C CA . LYS A 1 79 ? -7.722 -4.644 17.622 1.00 83.38 79 LYS A CA 1
ATOM 603 C C . LYS A 1 79 ? -7.501 -3.153 17.879 1.00 83.38 79 LYS A C 1
ATOM 605 O O . LYS A 1 79 ? -7.438 -2.738 19.028 1.00 83.38 79 LYS A O 1
ATOM 610 N N . CYS A 1 80 ? -7.390 -2.347 16.826 1.00 83.75 80 CYS A N 1
ATOM 611 C CA . CYS A 1 80 ? -7.137 -0.910 16.935 1.00 83.75 80 CYS A CA 1
ATOM 612 C C . CYS A 1 80 ? -8.419 -0.056 16.907 1.00 83.75 80 CYS A C 1
ATOM 614 O O . CYS A 1 80 ? -8.325 1.166 16.912 1.00 83.75 80 CYS A O 1
ATOM 616 N N . SER A 1 81 ? -9.618 -0.654 16.839 1.00 75.31 81 SER A N 1
ATOM 617 C CA . SER A 1 81 ? -10.865 0.103 16.630 1.00 75.31 81 SER A CA 1
ATOM 618 C C . SER A 1 81 ? -11.317 0.934 17.832 1.00 75.31 81 SER A C 1
ATOM 620 O O . SER A 1 81 ? -12.105 1.857 17.656 1.00 75.31 81 SER A O 1
ATOM 622 N N . SER A 1 82 ? -10.851 0.606 19.039 1.00 83.75 82 SER A N 1
ATOM 623 C CA . SER A 1 82 ? -11.164 1.346 20.268 1.00 83.75 82 SER A CA 1
ATOM 624 C C . SER A 1 82 ? -10.196 2.496 20.557 1.00 83.75 82 SER A C 1
ATOM 626 O O . SER A 1 82 ? -10.464 3.298 21.447 1.00 83.75 82 SER A O 1
ATOM 628 N N . ASP A 1 83 ? -9.069 2.583 19.843 1.00 87.69 83 ASP A N 1
ATOM 629 C CA . ASP A 1 83 ? -8.097 3.661 20.021 1.00 87.69 83 ASP A CA 1
ATOM 630 C C . ASP A 1 83 ? -8.547 4.903 19.237 1.00 87.69 83 ASP A C 1
ATOM 632 O O . ASP A 1 83 ? -8.655 4.893 18.009 1.00 87.69 83 ASP A O 1
ATOM 636 N N . THR A 1 84 ? -8.803 6.000 19.949 1.00 89.69 84 THR A N 1
ATOM 637 C CA . THR A 1 84 ? -9.290 7.256 19.361 1.00 89.69 84 THR A CA 1
ATOM 638 C C . THR A 1 84 ? -8.255 7.956 18.480 1.00 89.69 84 THR A C 1
ATOM 640 O O . THR A 1 84 ? -8.630 8.733 17.602 1.00 89.69 84 THR A O 1
ATOM 643 N N . LYS A 1 85 ? -6.959 7.666 18.651 1.00 89.62 85 LYS A N 1
ATOM 644 C CA . LYS A 1 85 ? -5.874 8.176 17.800 1.00 89.62 85 LYS A CA 1
ATOM 645 C C . LYS A 1 85 ? -5.726 7.356 16.516 1.00 89.62 85 LYS A C 1
ATOM 647 O O . LYS A 1 85 ? -5.159 7.853 15.536 1.00 89.62 85 LYS A O 1
ATOM 652 N N . PHE A 1 86 ? -6.258 6.130 16.487 1.00 90.31 86 PHE A N 1
ATOM 653 C CA . PHE A 1 86 ? -6.117 5.214 15.357 1.00 90.31 86 PHE A CA 1
ATOM 654 C C . PHE A 1 86 ? -6.607 5.754 14.015 1.00 90.31 86 PHE A C 1
ATOM 656 O O . PHE A 1 86 ? -5.825 5.716 13.062 1.00 90.31 86 PHE A O 1
ATOM 663 N N . PRO A 1 87 ? -7.823 6.315 13.892 1.00 91.25 87 PRO A N 1
ATOM 664 C CA . PRO A 1 87 ? -8.306 6.834 12.614 1.00 91.25 87 PRO A CA 1
ATOM 665 C C . PRO A 1 87 ? -7.392 7.910 12.011 1.00 91.25 87 PRO A C 1
ATOM 667 O O . PRO A 1 87 ? -7.108 7.876 10.812 1.00 91.25 87 PRO A O 1
ATOM 670 N N . THR A 1 88 ? -6.886 8.823 12.845 1.00 92.50 88 THR A N 1
ATOM 671 C CA . THR A 1 88 ? -6.007 9.923 12.421 1.00 92.50 88 THR A CA 1
ATOM 672 C C . THR A 1 88 ? -4.646 9.408 11.963 1.00 92.50 88 THR A C 1
ATOM 674 O O . THR A 1 88 ? -4.201 9.741 10.863 1.00 92.50 88 THR A O 1
ATOM 677 N N . ALA A 1 89 ? -4.004 8.554 12.766 1.00 92.75 89 ALA A N 1
ATOM 678 C CA . ALA A 1 89 ? -2.726 7.939 12.411 1.00 92.75 89 ALA A CA 1
ATOM 679 C C . ALA A 1 89 ? -2.843 7.106 11.130 1.00 92.75 89 ALA A C 1
ATOM 681 O O . ALA A 1 89 ? -2.029 7.231 10.218 1.00 92.75 89 ALA A O 1
ATOM 682 N N . TYR A 1 90 ? -3.903 6.300 11.034 1.00 93.62 90 TYR A N 1
ATOM 683 C CA . TYR A 1 90 ? -4.172 5.460 9.878 1.00 93.62 90 TYR A CA 1
ATOM 684 C C . TYR A 1 90 ? -4.299 6.278 8.600 1.00 93.62 90 TYR A C 1
ATOM 686 O O . TYR A 1 90 ? -3.656 5.952 7.603 1.00 93.62 90 TYR A O 1
ATOM 694 N N . LYS A 1 91 ? -5.087 7.360 8.633 1.00 94.62 91 LYS A N 1
ATOM 695 C CA . LYS A 1 91 ? -5.247 8.252 7.484 1.00 94.62 91 LYS A CA 1
ATOM 696 C C . LYS A 1 91 ? -3.917 8.889 7.073 1.00 94.62 91 LYS A C 1
ATOM 698 O O . LYS A 1 91 ? -3.550 8.789 5.908 1.00 94.62 91 LYS A O 1
ATOM 703 N N . SER A 1 92 ? -3.175 9.469 8.017 1.00 94.75 92 SER A N 1
ATOM 704 C CA . SER A 1 92 ? -1.883 10.116 7.736 1.00 94.75 92 SER A CA 1
ATOM 705 C C . SER A 1 92 ? -0.856 9.142 7.136 1.00 94.75 92 SER A C 1
ATOM 707 O O . SER A 1 92 ? -0.223 9.414 6.111 1.00 94.75 92 SER A O 1
ATOM 709 N N . CYS A 1 93 ? -0.742 7.946 7.719 1.00 94.25 93 CYS A N 1
ATOM 710 C CA . CYS A 1 93 ? 0.143 6.906 7.209 1.00 94.25 93 CYS A CA 1
ATOM 711 C C . CYS A 1 93 ? -0.282 6.407 5.832 1.00 94.25 93 CYS A C 1
ATOM 713 O O . CYS A 1 93 ? 0.567 6.187 4.970 1.00 94.25 93 CYS A O 1
ATOM 715 N N . LYS A 1 94 ? -1.585 6.243 5.596 1.00 95.00 94 LYS A N 1
ATOM 716 C CA . LYS A 1 94 ? -2.098 5.811 4.297 1.00 95.00 94 LYS A CA 1
ATOM 717 C C . LYS A 1 94 ? -1.793 6.844 3.218 1.00 95.00 94 LYS A C 1
ATOM 719 O O . LYS A 1 94 ? -1.225 6.483 2.191 1.00 95.00 94 LYS A O 1
ATOM 724 N N . ASP A 1 95 ? -2.125 8.108 3.464 1.00 93.81 95 ASP A N 1
ATOM 725 C CA . ASP A 1 95 ? -1.950 9.189 2.490 1.00 93.81 95 ASP A CA 1
ATOM 726 C C . ASP A 1 95 ? -0.475 9.345 2.074 1.00 93.81 95 ASP A C 1
ATOM 728 O O . ASP A 1 95 ? -0.181 9.584 0.905 1.00 93.81 95 ASP A O 1
ATOM 732 N N . SER A 1 96 ? 0.462 9.135 3.007 1.00 91.31 96 SER A N 1
ATOM 733 C CA . SER A 1 96 ? 1.905 9.275 2.758 1.00 91.31 96 SER A CA 1
ATOM 734 C C . SER A 1 96 ? 2.586 8.067 2.102 1.00 91.31 96 SER A C 1
ATOM 736 O O . SER A 1 96 ? 3.691 8.216 1.582 1.00 91.31 96 SER A O 1
ATOM 738 N N . THR A 1 97 ? 1.980 6.875 2.123 1.00 93.75 97 THR A N 1
ATOM 739 C CA . THR A 1 97 ? 2.662 5.628 1.703 1.00 93.75 97 THR A CA 1
ATOM 740 C C . THR A 1 97 ? 1.914 4.837 0.634 1.00 93.75 97 THR A C 1
ATOM 742 O O . THR A 1 97 ? 2.528 4.149 -0.183 1.00 93.75 97 THR A O 1
ATOM 745 N N . MET A 1 98 ? 0.585 4.948 0.581 1.00 93.94 98 MET A N 1
ATOM 746 C CA . MET A 1 98 ? -0.240 4.068 -0.247 1.00 93.94 98 MET A CA 1
ATOM 747 C C . MET A 1 98 ? -0.507 4.602 -1.655 1.00 93.94 98 MET A C 1
ATOM 749 O O . MET A 1 98 ? -1.067 3.864 -2.462 1.00 93.94 98 MET A O 1
ATOM 753 N N . LYS A 1 99 ? -0.024 5.807 -2.002 1.00 91.81 99 LYS A N 1
ATOM 754 C CA . LYS A 1 99 ? 0.008 6.303 -3.395 1.00 91.81 99 LYS A CA 1
ATOM 755 C C . LYS A 1 99 ? 0.683 5.300 -4.339 1.00 91.81 99 LYS A C 1
ATOM 757 O O . LYS A 1 99 ? 0.193 5.063 -5.436 1.00 91.81 99 LYS A O 1
ATOM 762 N N . TYR A 1 100 ? 1.766 4.680 -3.874 1.00 93.75 100 TYR A N 1
ATOM 763 C CA . TYR A 1 100 ? 2.492 3.613 -4.568 1.00 93.75 100 TYR A CA 1
ATOM 764 C C . TYR A 1 100 ? 2.387 2.281 -3.821 1.00 93.75 100 TYR A C 1
ATOM 766 O O . TYR A 1 100 ? 3.281 1.440 -3.901 1.00 93.75 100 TYR A O 1
ATOM 774 N N . LEU A 1 101 ? 1.304 2.093 -3.062 1.00 95.44 101 LEU A N 1
ATOM 775 C CA . LEU A 1 101 ? 1.035 0.856 -2.336 1.00 95.44 101 LEU A CA 1
ATOM 776 C C . LEU A 1 101 ? 2.217 0.374 -1.471 1.00 95.44 101 LEU A C 1
ATOM 778 O O . LEU A 1 101 ? 2.368 -0.832 -1.285 1.00 95.44 101 LEU A O 1
ATOM 782 N N . ASN A 1 102 ? 3.064 1.274 -0.947 1.00 94.00 102 ASN A N 1
ATOM 783 C CA . ASN A 1 102 ? 4.247 0.880 -0.184 1.00 94.00 102 ASN A CA 1
ATOM 784 C C . ASN A 1 102 ? 3.838 0.373 1.207 1.00 94.00 1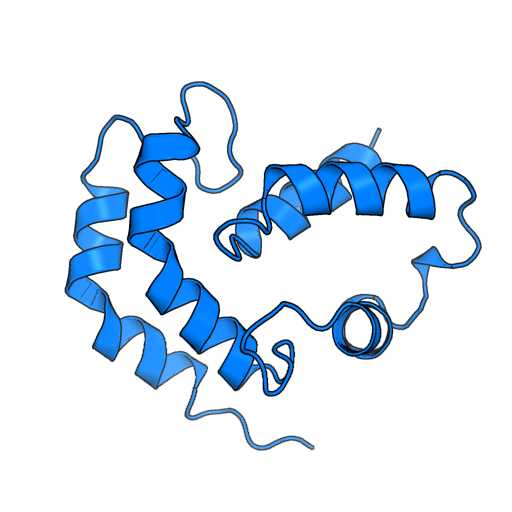02 ASN A C 1
ATOM 786 O O . ASN A 1 102 ? 3.897 1.073 2.219 1.00 94.00 102 ASN A O 1
ATOM 790 N N . TYR A 1 103 ? 3.409 -0.886 1.228 1.00 93.19 103 TYR A N 1
ATOM 791 C CA . TYR A 1 103 ? 2.812 -1.550 2.374 1.00 93.19 103 TYR A CA 1
ATOM 792 C C . TYR A 1 103 ? 3.777 -1.657 3.555 1.00 93.19 103 TYR A C 1
ATOM 794 O O . TYR A 1 103 ? 3.370 -1.521 4.707 1.00 93.19 103 TYR A O 1
ATOM 802 N N . ILE A 1 104 ? 5.071 -1.840 3.282 1.00 91.12 104 ILE A N 1
ATOM 803 C CA . ILE A 1 104 ? 6.090 -1.891 4.332 1.00 91.12 104 ILE A CA 1
ATOM 804 C C . ILE A 1 104 ? 6.163 -0.534 5.037 1.00 91.12 104 ILE A C 1
ATOM 806 O O . ILE A 1 104 ? 5.993 -0.475 6.256 1.00 91.12 104 ILE A O 1
ATOM 810 N N . ARG A 1 105 ? 6.308 0.570 4.293 1.00 92.62 105 ARG A N 1
ATOM 811 C CA . ARG A 1 105 ? 6.310 1.917 4.891 1.00 92.62 105 ARG A CA 1
ATOM 812 C C . ARG A 1 105 ? 5.016 2.221 5.633 1.00 92.62 105 ARG A C 1
ATOM 814 O O . ARG A 1 105 ? 5.072 2.826 6.702 1.00 92.62 105 ARG A O 1
ATOM 821 N N . PHE A 1 106 ? 3.875 1.770 5.115 1.00 94.25 106 PHE A N 1
ATOM 822 C CA . PHE A 1 106 ? 2.589 1.918 5.790 1.00 94.25 106 PHE A CA 1
ATOM 823 C C . PHE A 1 106 ? 2.588 1.263 7.179 1.00 94.25 106 PHE A C 1
ATOM 825 O O . PHE A 1 106 ? 2.259 1.919 8.169 1.00 94.25 106 PHE A O 1
ATOM 832 N N . LEU A 1 107 ? 3.036 0.005 7.279 1.00 92.06 107 LEU A N 1
ATOM 833 C CA . LEU A 1 107 ? 3.143 -0.713 8.553 1.00 92.06 107 LEU A CA 1
ATOM 834 C C . LEU A 1 107 ? 4.109 -0.032 9.531 1.00 92.06 107 LEU A C 1
ATOM 836 O O . LEU A 1 107 ? 3.791 0.104 10.713 1.00 92.06 107 LEU A O 1
ATOM 840 N N . TYR A 1 108 ? 5.270 0.425 9.054 1.00 91.06 108 TYR A N 1
ATOM 841 C CA . TYR A 1 108 ? 6.237 1.139 9.895 1.00 91.06 108 TYR A CA 1
ATOM 842 C C . TYR A 1 108 ? 5.720 2.502 10.357 1.00 91.06 108 TYR A C 1
ATOM 844 O O . TYR A 1 108 ? 5.969 2.892 11.497 1.00 91.06 108 TYR A O 1
ATOM 852 N N . CYS A 1 109 ? 4.992 3.224 9.503 1.00 91.69 109 CYS A N 1
ATOM 853 C CA . CYS A 1 109 ? 4.334 4.465 9.887 1.00 91.69 109 CYS A CA 1
ATOM 854 C C . CYS A 1 109 ? 3.336 4.217 11.022 1.00 91.69 109 CYS A C 1
ATOM 856 O O . CYS A 1 109 ? 3.475 4.828 12.078 1.00 91.69 109 CYS A O 1
ATOM 858 N N . LEU A 1 110 ? 2.425 3.247 10.858 1.00 90.69 110 LEU A N 1
ATOM 859 C CA . LEU A 1 110 ? 1.467 2.882 11.903 1.00 90.69 110 LEU A CA 1
ATOM 860 C C . LEU A 1 110 ? 2.183 2.498 13.199 1.00 90.69 110 LEU A C 1
ATOM 862 O O . LEU A 1 110 ? 1.877 3.049 14.251 1.00 90.69 110 LEU A O 1
ATOM 866 N N . LYS A 1 111 ? 3.176 1.601 13.127 1.00 87.06 111 LYS A N 1
ATOM 867 C CA . LYS A 1 111 ? 3.934 1.154 14.302 1.00 87.06 111 LYS A CA 1
ATOM 868 C C . LYS A 1 111 ? 4.521 2.338 15.070 1.00 87.06 111 LYS A C 1
ATOM 870 O O . LYS A 1 111 ? 4.284 2.436 16.266 1.00 87.06 111 LYS A O 1
ATOM 875 N N . ARG A 1 112 ? 5.217 3.256 14.387 1.00 84.44 112 ARG A N 1
ATOM 876 C CA . ARG A 1 112 ? 5.826 4.443 15.016 1.00 84.44 112 ARG A CA 1
ATOM 877 C C . ARG A 1 112 ? 4.804 5.350 15.693 1.00 84.44 112 ARG A C 1
ATOM 879 O O . ARG A 1 112 ? 5.120 5.930 16.723 1.00 84.44 112 ARG A O 1
ATOM 886 N N . THR A 1 113 ? 3.599 5.472 15.141 1.00 80.94 113 THR A N 1
ATOM 887 C CA . THR A 1 113 ? 2.550 6.311 15.734 1.00 80.94 113 THR A CA 1
ATOM 888 C C . THR A 1 113 ? 1.899 5.682 16.974 1.00 80.94 113 THR A C 1
ATOM 890 O O . THR A 1 113 ? 1.373 6.423 17.798 1.00 80.94 113 THR A O 1
ATOM 893 N N . PHE A 1 114 ? 1.958 4.352 17.142 1.00 69.88 114 PHE A N 1
ATOM 894 C CA . PHE A 1 114 ? 1.405 3.640 18.313 1.00 69.88 114 PHE A CA 1
ATOM 895 C C . PHE A 1 114 ? 2.440 3.208 19.357 1.00 69.88 114 PHE A C 1
ATOM 897 O O . PHE A 1 114 ? 2.054 2.793 20.444 1.00 69.88 114 PHE A O 1
ATOM 904 N N . THR A 1 115 ? 3.737 3.284 19.058 1.00 54.59 115 THR A N 1
ATOM 905 C CA . THR A 1 115 ? 4.816 2.982 20.017 1.00 54.59 115 THR A CA 1
ATOM 906 C C . THR A 1 115 ? 5.463 4.237 20.616 1.00 54.59 115 THR A C 1
ATOM 908 O O . THR A 1 115 ? 6.641 4.184 20.962 1.00 54.59 115 THR A O 1
ATOM 911 N N . ALA A 1 116 ? 4.732 5.352 20.699 1.00 39.22 116 ALA A N 1
ATOM 912 C CA . ALA A 1 116 ? 5.180 6.594 21.337 1.00 39.22 116 ALA A CA 1
ATOM 913 C C . ALA A 1 116 ? 4.414 6.856 22.638 1.00 39.22 116 ALA A C 1
ATOM 915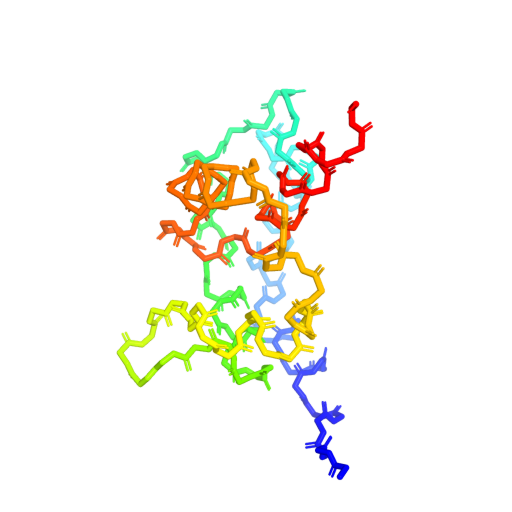 O O . ALA A 1 116 ? 3.164 6.752 22.610 1.00 39.22 116 ALA A O 1
#

Secondary structure (DSSP, 8-state):
----TTHHHHHHHHTHHHHHHHHH-TT---TT--TT--HHHHHHHHHHHHHHHHHHTT-B-TTSSB-HHHHHHHTSTTTTTT-TTHHHHHHHHHHHHGGGT-HHHHHHHHHHHH--

Radius of gyration: 14.67 Å; chains: 1; bounding box: 33×32×33 Å

Sequence (116 aa):
MLNNANAATTCPTKYRTATNSYYANPNCPWQEGSPPYNAEVCDPILFDFMKCQLNATGLLKADGSFDDAAFKKTTLQNKCSSDTKFPTAYKSCKDSTMKYLNYIRFLYCLKRTFTA

pLDDT: mean 86.55, std 13.9, range [32.22, 96.94]

Organism: Hyalella azteca (NCBI:txid294128)